Protein AF-A0AAE7DBS5-F1 (afdb_monomer_lite)

Foldseek 3Di:
DDPPPPPDPPPPPVPDDAADPDWPPDKDWDWDWDADPVRDIDIDIDIDTSNPDDDD

Sequence (56 aa):
MRRKHKKAATGKNSGVIAPTAQANIAWSMDFMHDTLSKGVTFRSFNIIDDYNRVDV

Organism: NCBI:txid2725414

Secondary structure (DSSP, 8-state):
-----PPPP-----S--PPPSSTTS-EEEEEEEEE-TTS-EEEEEEEEEGGG----

pLDDT: mean 80.3, std 15.76, range [51.09, 96.56]

Radius of gyration: 15.66 Å; chains: 1; bounding box: 27×30×37 Å

Structure (mmCIF, N/CA/C/O backbone):
data_AF-A0AAE7DBS5-F1
#
_entry.id   AF-A0AAE7DBS5-F1
#
loop_
_atom_site.group_PDB
_atom_site.id
_atom_site.type_symbol
_atom_site.label_atom_id
_atom_site.label_alt_id
_atom_site.label_comp_id
_atom_site.label_asym_id
_atom_site.label_entity_id
_atom_site.label_seq_id
_atom_site.pdbx_PDB_ins_code
_atom_site.Cartn_x
_atom_site.Cartn_y
_atom_site.Cartn_z
_atom_site.occupancy
_atom_site.B_iso_or_equiv
_atom_site.auth_seq_id
_atom_site.auth_comp_id
_atom_site.auth_asym_id
_atom_site.auth_atom_id
_atom_site.pdbx_PDB_model_num
ATOM 1 N N . MET A 1 1 ? -7.523 21.033 20.656 1.00 57.34 1 MET A N 1
ATOM 2 C CA . MET A 1 1 ? -7.081 21.641 19.378 1.00 57.34 1 MET A CA 1
ATOM 3 C C . MET A 1 1 ? -7.442 20.694 18.232 1.00 57.34 1 MET A C 1
ATOM 5 O O . MET A 1 1 ? -6.769 19.690 18.041 1.00 57.34 1 MET A O 1
ATOM 9 N N . ARG A 1 2 ? -8.562 20.922 17.530 1.00 57.44 2 ARG A N 1
ATOM 10 C CA . ARG A 1 2 ? -9.013 20.027 16.449 1.00 57.44 2 ARG A CA 1
ATOM 11 C C . ARG A 1 2 ? -8.118 20.265 15.231 1.00 57.44 2 ARG A C 1
ATOM 13 O O . ARG A 1 2 ? -8.185 21.342 14.641 1.00 57.44 2 ARG A O 1
ATOM 20 N N . ARG A 1 3 ? -7.259 19.302 14.868 1.00 57.28 3 ARG A N 1
ATOM 21 C CA . ARG A 1 3 ? -6.515 19.369 13.600 1.00 57.28 3 ARG A CA 1
ATOM 22 C C . ARG A 1 3 ? -7.557 19.476 12.486 1.00 57.28 3 ARG A C 1
ATOM 24 O O . ARG A 1 3 ? -8.399 18.592 12.346 1.00 57.28 3 ARG A O 1
ATOM 31 N N . LYS A 1 4 ? -7.560 20.581 11.735 1.00 62.53 4 LYS A N 1
ATOM 32 C CA . LYS A 1 4 ? -8.356 20.667 10.507 1.00 62.53 4 LYS A CA 1
ATOM 33 C C . LYS A 1 4 ? -7.839 19.549 9.605 1.00 62.53 4 LYS A C 1
ATOM 35 O O . LYS A 1 4 ? -6.689 19.611 9.180 1.00 62.53 4 LYS A O 1
ATOM 40 N N . HIS A 1 5 ? -8.643 18.513 9.368 1.00 63.47 5 HIS A N 1
ATOM 41 C CA . HIS A 1 5 ? -8.323 17.526 8.345 1.00 63.47 5 HIS A CA 1
ATOM 42 C C . HIS A 1 5 ? -8.145 18.298 7.038 1.00 63.47 5 HIS A C 1
ATOM 44 O O . HIS A 1 5 ? -9.103 18.885 6.530 1.00 63.47 5 HIS A O 1
ATOM 50 N N . LYS A 1 6 ? -6.908 18.371 6.531 1.00 63.44 6 LYS A N 1
ATOM 51 C CA . LYS A 1 6 ? -6.687 18.794 5.151 1.00 63.44 6 LYS A CA 1
ATOM 52 C C . LYS A 1 6 ? -7.468 17.792 4.311 1.00 63.44 6 LYS A C 1
ATOM 54 O O . LYS A 1 6 ? -7.188 16.598 4.388 1.00 63.44 6 LYS A O 1
ATOM 59 N N . LYS A 1 7 ? -8.488 18.259 3.584 1.00 60.06 7 LYS A N 1
ATOM 60 C CA . LYS A 1 7 ? -9.122 17.438 2.553 1.00 60.06 7 LYS A CA 1
ATOM 61 C C . LYS A 1 7 ? -7.986 16.998 1.636 1.00 60.06 7 LYS A C 1
ATOM 63 O O . LYS A 1 7 ? -7.301 17.862 1.090 1.00 60.06 7 LYS A O 1
ATOM 68 N N . ALA A 1 8 ? -7.726 15.693 1.568 1.00 63.84 8 ALA A N 1
ATOM 69 C CA . ALA A 1 8 ? -6.786 15.158 0.597 1.00 63.84 8 ALA A CA 1
ATOM 70 C C . ALA A 1 8 ? -7.212 15.712 -0.762 1.00 63.84 8 ALA A C 1
ATOM 72 O O . ALA A 1 8 ? -8.402 15.668 -1.087 1.00 63.84 8 ALA A O 1
ATOM 73 N N . ALA A 1 9 ? -6.279 16.321 -1.497 1.00 60.72 9 ALA A N 1
ATOM 74 C CA . ALA A 1 9 ? -6.566 16.753 -2.850 1.00 60.72 9 ALA A CA 1
ATOM 75 C C . ALA A 1 9 ? -7.102 15.524 -3.580 1.00 60.72 9 ALA A C 1
ATOM 77 O O . ALA A 1 9 ? -6.410 14.514 -3.683 1.00 60.72 9 ALA A O 1
ATOM 78 N N . THR A 1 10 ? -8.354 15.583 -4.026 1.00 55.06 10 THR A N 1
ATOM 79 C CA . THR A 1 10 ? -8.958 14.570 -4.892 1.00 55.06 10 THR A CA 1
ATOM 80 C C . THR A 1 10 ? -8.333 14.708 -6.282 1.00 55.06 10 THR A C 1
ATOM 82 O O . THR A 1 10 ? -9.014 14.946 -7.271 1.00 55.06 10 THR A O 1
ATOM 85 N N . GLY A 1 11 ? -7.004 14.635 -6.358 1.00 51.94 11 GLY A N 1
ATOM 86 C CA . GLY A 1 11 ? -6.291 14.364 -7.586 1.00 51.94 11 GLY A CA 1
ATOM 87 C C . GLY A 1 11 ? -6.513 12.892 -7.856 1.00 51.94 11 GLY A C 1
ATOM 88 O O . GLY A 1 11 ? -5.836 12.047 -7.277 1.00 51.94 11 GLY A O 1
ATOM 89 N N . LYS A 1 12 ? -7.527 12.586 -8.666 1.00 55.31 12 LYS A N 1
ATOM 90 C CA . LYS A 1 12 ? -7.704 11.264 -9.258 1.00 55.31 12 LYS A CA 1
ATOM 91 C C . LYS A 1 12 ? -6.522 11.002 -10.192 1.00 55.31 12 LYS A C 1
ATOM 93 O O . LYS A 1 12 ? -6.665 11.059 -11.405 1.00 55.31 12 LYS A O 1
ATOM 98 N N . ASN A 1 13 ? -5.377 10.645 -9.628 1.00 54.91 13 ASN A N 1
ATOM 99 C CA . ASN A 1 13 ? -4.445 9.758 -10.307 1.00 54.91 13 ASN A CA 1
ATOM 100 C C . ASN A 1 13 ? -4.974 8.332 -10.106 1.00 54.91 13 ASN A C 1
ATOM 102 O O . ASN A 1 13 ? -4.326 7.489 -9.506 1.00 54.91 13 ASN A O 1
ATOM 106 N N . SER A 1 14 ? -6.214 8.091 -10.540 1.00 57.88 14 SER A N 1
ATOM 107 C CA . SER 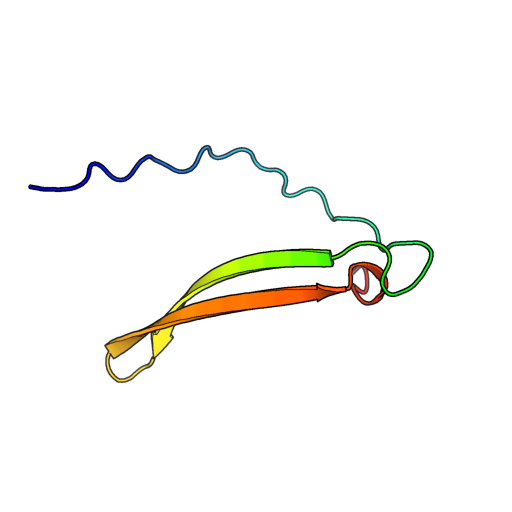A 1 14 ? -6.796 6.754 -10.677 1.00 57.88 14 SER A CA 1
ATOM 108 C C . SER A 1 14 ? -6.537 6.232 -12.090 1.00 57.88 14 SER A C 1
ATOM 110 O O . SER A 1 14 ? -7.387 5.559 -12.668 1.00 57.88 14 SER A O 1
ATOM 112 N N . GLY A 1 15 ? -5.424 6.648 -12.697 1.00 62.97 15 GLY A N 1
ATOM 113 C CA . GLY A 1 15 ? -4.926 5.978 -13.883 1.00 62.97 15 GLY A CA 1
ATOM 114 C C . GLY A 1 15 ? -4.451 4.605 -13.442 1.00 62.97 15 GLY A C 1
ATOM 115 O O . GLY A 1 15 ? -3.765 4.496 -12.425 1.00 62.97 15 GLY A O 1
ATOM 116 N N . VAL A 1 16 ? -4.852 3.570 -14.172 1.00 67.56 16 VAL A N 1
ATOM 117 C CA . VAL A 1 16 ? -4.215 2.257 -14.065 1.00 67.56 16 VAL A CA 1
ATOM 118 C C . VAL A 1 16 ? -2.715 2.486 -14.261 1.00 67.56 16 VAL A C 1
ATOM 120 O O . VAL A 1 16 ? -2.305 3.070 -15.266 1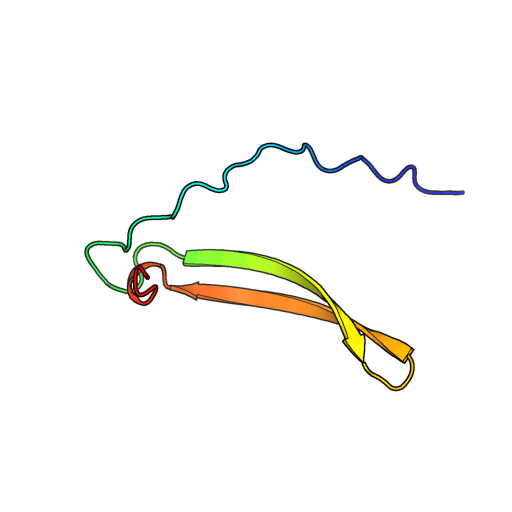.00 67.56 16 VAL A O 1
ATOM 123 N N . ILE A 1 17 ? -1.911 2.138 -13.255 1.00 73.00 17 ILE A N 1
ATOM 124 C CA . ILE A 1 17 ? -0.454 2.169 -13.378 1.00 73.00 17 ILE A CA 1
ATOM 125 C C . ILE A 1 17 ? -0.104 0.941 -14.201 1.00 73.00 17 ILE A C 1
ATOM 127 O O . ILE A 1 17 ? -0.307 -0.173 -13.726 1.00 73.00 17 ILE A O 1
ATOM 131 N N . ALA A 1 18 ? 0.364 1.163 -15.429 1.00 79.81 18 ALA A N 1
ATOM 132 C CA . ALA A 1 18 ? 0.818 0.078 -16.280 1.00 79.81 18 ALA A CA 1
ATOM 133 C C . ALA A 1 18 ? 1.972 -0.675 -15.588 1.00 79.81 18 ALA A C 1
ATOM 135 O O . ALA A 1 18 ? 2.824 -0.023 -14.967 1.00 79.81 18 ALA A O 1
ATOM 136 N N . PRO A 1 19 ? 2.038 -2.010 -15.708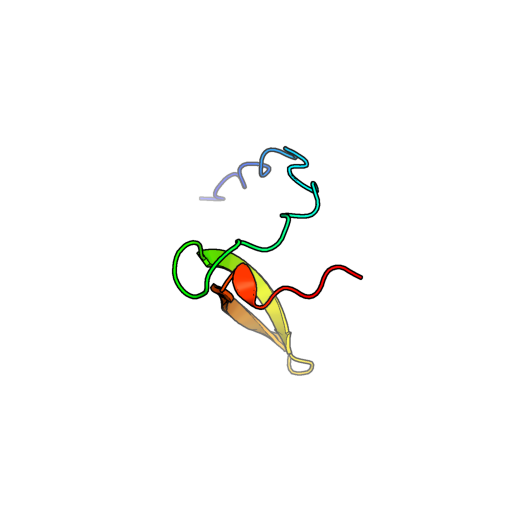 1.00 85.69 19 PRO A N 1
ATOM 137 C CA . PRO A 1 19 ? 3.106 -2.802 -15.134 1.00 85.69 19 PRO A CA 1
ATOM 138 C C . PRO A 1 19 ? 4.452 -2.356 -15.687 1.00 85.69 19 PRO A C 1
ATOM 140 O O . PRO A 1 19 ? 4.587 -1.975 -16.856 1.00 85.69 19 PRO A O 1
ATOM 143 N N . THR A 1 20 ? 5.476 -2.399 -14.844 1.00 90.44 20 THR A N 1
ATOM 144 C CA . THR A 1 20 ? 6.832 -2.111 -15.301 1.00 90.44 20 THR 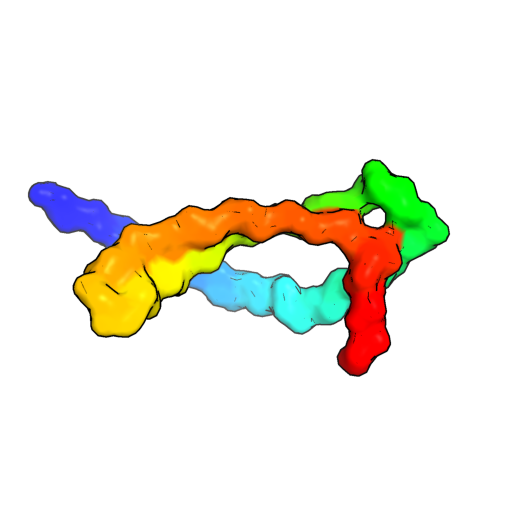A CA 1
ATOM 145 C C . THR A 1 20 ? 7.354 -3.217 -16.216 1.00 90.44 20 THR A C 1
ATOM 147 O O . THR A 1 20 ? 6.913 -4.360 -16.164 1.00 90.44 20 THR A O 1
ATOM 150 N N . ALA A 1 21 ? 8.352 -2.901 -17.046 1.00 90.00 21 ALA A N 1
ATOM 151 C CA . ALA A 1 21 ? 8.981 -3.892 -17.926 1.00 90.00 21 ALA A CA 1
ATOM 152 C C . ALA A 1 21 ? 9.851 -4.923 -17.172 1.00 90.00 21 ALA A C 1
ATOM 154 O O . ALA A 1 21 ? 10.155 -5.986 -17.708 1.00 90.00 21 ALA A O 1
ATOM 155 N N . GLN A 1 22 ? 10.277 -4.605 -15.946 1.00 91.81 22 GLN A N 1
ATOM 156 C CA . GLN A 1 22 ? 11.155 -5.436 -15.124 1.00 91.81 22 GLN A CA 1
ATOM 157 C C . GLN A 1 22 ? 10.760 -5.334 -13.645 1.00 91.81 22 GLN A C 1
ATOM 159 O O . GLN A 1 22 ? 10.319 -4.277 -13.188 1.00 91.81 22 GLN A O 1
ATOM 164 N N . ALA A 1 23 ? 10.964 -6.425 -12.904 1.00 92.31 23 ALA A N 1
ATOM 165 C CA . ALA A 1 23 ? 10.796 -6.485 -11.454 1.00 92.31 23 ALA A CA 1
ATOM 166 C C . ALA A 1 23 ? 11.734 -5.526 -10.702 1.00 92.31 23 ALA A C 1
ATOM 168 O O . ALA A 1 23 ? 12.862 -5.273 -11.134 1.00 92.31 23 ALA A O 1
ATOM 169 N N . ASN A 1 24 ? 11.293 -5.069 -9.528 1.00 92.44 24 ASN A N 1
ATOM 170 C CA . ASN A 1 24 ? 12.048 -4.240 -8.578 1.00 92.44 24 ASN A CA 1
ATOM 171 C C . ASN A 1 24 ? 12.470 -2.838 -9.064 1.00 92.44 24 ASN A C 1
ATOM 173 O O . ASN A 1 24 ? 13.270 -2.193 -8.384 1.00 92.44 24 ASN A O 1
ATOM 177 N N . ILE A 1 25 ? 11.954 -2.341 -10.193 1.00 93.94 25 ILE A N 1
ATOM 178 C CA . ILE A 1 25 ? 12.333 -1.012 -10.716 1.00 93.94 25 ILE A CA 1
ATOM 179 C C . ILE A 1 25 ? 11.391 0.111 -10.267 1.00 93.94 25 ILE A C 1
ATOM 181 O O . ILE A 1 25 ? 11.808 1.267 -10.209 1.00 93.94 25 ILE A O 1
ATOM 185 N N . ALA A 1 26 ? 10.135 -0.213 -9.951 1.00 90.69 26 ALA A N 1
ATOM 186 C CA . ALA A 1 26 ? 9.157 0.731 -9.425 1.00 90.69 26 ALA A CA 1
ATOM 187 C C . ALA A 1 26 ? 8.262 0.049 -8.393 1.00 90.69 26 ALA A C 1
ATOM 189 O O . ALA A 1 26 ? 7.939 -1.133 -8.501 1.00 90.69 26 ALA A O 1
ATOM 190 N N . TRP A 1 27 ? 7.915 0.813 -7.364 1.00 92.00 27 TRP A N 1
ATOM 191 C CA . TRP A 1 27 ? 7.192 0.324 -6.206 1.00 92.00 27 TRP A CA 1
ATOM 192 C C . TRP A 1 27 ? 6.086 1.313 -5.870 1.00 92.00 27 TRP A C 1
ATOM 194 O O . TRP A 1 27 ? 6.350 2.490 -5.603 1.00 92.00 27 TRP A O 1
ATOM 204 N N . SER A 1 28 ? 4.856 0.820 -5.818 1.00 88.19 28 SER A N 1
ATOM 205 C CA . SER A 1 28 ? 3.719 1.573 -5.310 1.00 88.19 28 SER A CA 1
ATOM 206 C C . SER A 1 28 ? 3.604 1.397 -3.803 1.00 88.19 28 SER A C 1
ATOM 208 O O . SER A 1 28 ? 3.687 0.280 -3.286 1.00 88.19 28 SER A O 1
ATOM 210 N N . MET A 1 29 ? 3.360 2.499 -3.095 1.00 93.00 29 MET A N 1
ATOM 211 C CA . MET A 1 29 ? 3.152 2.493 -1.649 1.00 93.00 29 MET A CA 1
ATOM 212 C C . MET A 1 29 ? 1.901 3.276 -1.273 1.00 93.00 29 MET A C 1
ATOM 214 O O . MET A 1 29 ? 1.667 4.369 -1.794 1.00 93.00 29 MET A O 1
ATOM 218 N N . ASP A 1 30 ? 1.127 2.746 -0.329 1.00 88.81 30 ASP A N 1
ATOM 219 C CA . ASP A 1 30 ? -0.029 3.440 0.227 1.00 88.81 30 ASP A CA 1
ATOM 220 C C . ASP A 1 30 ? -0.217 3.178 1.729 1.00 88.81 30 ASP A C 1
ATOM 222 O O 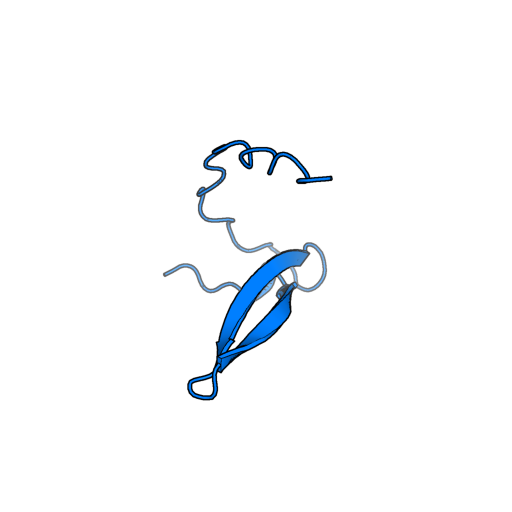. ASP A 1 30 ? 0.396 2.293 2.332 1.00 88.81 30 ASP A O 1
ATOM 22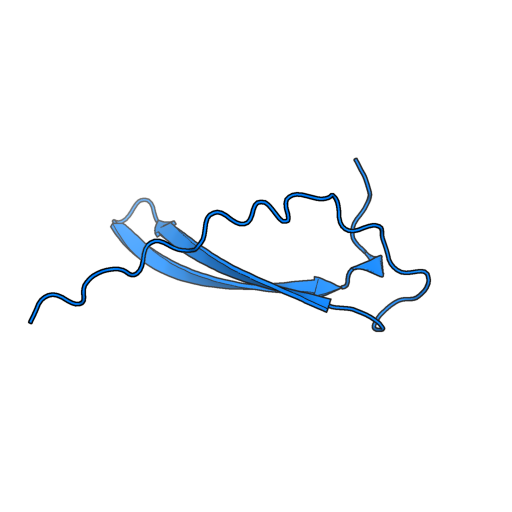6 N N . PHE A 1 31 ? -1.071 4.005 2.335 1.00 89.94 31 PHE A N 1
ATOM 227 C CA . PHE A 1 31 ? -1.585 3.778 3.676 1.00 89.94 31 PHE A CA 1
ATOM 228 C C . PHE A 1 31 ? -3.101 3.640 3.618 1.00 89.94 31 PHE A C 1
ATOM 230 O O . PHE A 1 31 ? -3.800 4.606 3.294 1.00 89.94 31 PHE A O 1
ATOM 237 N N . MET A 1 32 ? -3.619 2.486 4.024 1.00 90.69 32 MET A N 1
ATOM 238 C CA . MET A 1 32 ? -5.055 2.259 4.168 1.00 90.69 32 MET A CA 1
ATOM 239 C C . MET A 1 32 ? -5.443 2.336 5.644 1.00 90.69 32 MET A C 1
ATOM 241 O O . MET A 1 32 ? -4.693 1.903 6.513 1.00 90.69 32 MET A O 1
ATOM 245 N N . HIS A 1 33 ? -6.598 2.924 5.953 1.00 94.44 33 HIS A N 1
ATOM 246 C CA . HIS A 1 33 ? -7.164 2.920 7.303 1.00 94.44 33 HIS A CA 1
ATOM 247 C C . HIS A 1 33 ? -8.348 1.962 7.340 1.00 94.44 33 HIS A C 1
ATOM 249 O O . HIS A 1 33 ? -9.285 2.148 6.566 1.00 94.44 33 HIS A O 1
ATOM 255 N N . ASP A 1 34 ? -8.339 1.016 8.272 1.00 94.25 34 ASP A N 1
ATOM 256 C CA . ASP A 1 34 ? -9.400 0.021 8.407 1.00 94.25 34 ASP A CA 1
ATOM 257 C C . ASP A 1 34 ? -9.696 -0.281 9.888 1.00 94.25 34 ASP A C 1
ATOM 259 O O . ASP A 1 34 ? -8.971 0.141 10.795 1.00 94.25 34 ASP A O 1
ATOM 263 N N . THR A 1 35 ? -10.832 -0.919 10.155 1.00 96.50 35 THR A N 1
ATOM 264 C CA . THR A 1 35 ? -11.335 -1.225 11.496 1.00 96.50 35 THR A CA 1
ATOM 265 C C . THR A 1 35 ? -11.806 -2.669 11.554 1.00 96.50 35 THR A C 1
ATOM 267 O O . THR A 1 35 ? -12.715 -3.071 10.834 1.00 96.50 35 THR A O 1
ATOM 270 N N . LEU A 1 36 ? -11.213 -3.452 12.454 1.00 95.50 36 LEU A N 1
ATOM 271 C CA . LEU A 1 36 ? -11.625 -4.835 12.679 1.00 95.50 36 LEU A CA 1
ATOM 272 C C . LEU A 1 36 ? -13.041 -4.887 13.266 1.00 95.50 36 LEU A C 1
ATOM 274 O O . LEU A 1 36 ? -13.482 -3.953 13.934 1.00 95.50 36 LEU A O 1
ATOM 278 N N . SER A 1 37 ? -13.726 -6.024 13.125 1.00 95.81 37 SER A N 1
ATOM 279 C CA . SER A 1 37 ? -15.078 -6.235 13.676 1.00 95.81 37 SER A CA 1
ATOM 280 C C . SER A 1 37 ? -15.189 -5.977 15.187 1.00 95.81 37 SER A C 1
ATOM 282 O O . SER A 1 37 ? -16.260 -5.638 15.680 1.00 95.81 37 SER A O 1
ATOM 284 N N . LYS A 1 38 ? -14.075 -6.083 15.925 1.00 96.00 38 LYS A N 1
ATOM 285 C CA . LYS A 1 38 ? -13.970 -5.751 17.357 1.00 96.00 38 LYS A CA 1
ATOM 286 C C . LYS A 1 38 ? -13.775 -4.251 17.650 1.00 96.00 38 LYS A C 1
ATOM 288 O O . LYS A 1 38 ? -13.529 -3.892 18.796 1.00 96.00 38 LYS A O 1
ATOM 293 N N . GLY A 1 39 ? -13.831 -3.380 16.641 1.00 95.38 39 GLY A N 1
ATOM 294 C CA . GLY A 1 39 ? -13.677 -1.925 16.775 1.00 95.38 39 GLY A CA 1
ATOM 295 C C . GLY A 1 39 ? -12.231 -1.426 16.863 1.00 95.38 39 GLY A C 1
ATOM 296 O O . GLY A 1 39 ? -12.006 -0.232 17.047 1.00 95.38 39 GLY A O 1
ATOM 297 N N . VAL A 1 40 ? -11.239 -2.310 16.727 1.00 96.56 40 VAL A N 1
ATOM 298 C CA . VAL A 1 40 ? -9.820 -1.927 16.725 1.00 96.56 40 VAL A CA 1
ATOM 299 C C . VAL A 1 40 ? -9.472 -1.309 15.376 1.00 96.56 40 VAL A C 1
ATOM 301 O O . VAL A 1 40 ? -9.567 -1.979 14.346 1.00 96.56 40 VAL A O 1
ATOM 304 N N . THR A 1 41 ? -9.064 -0.041 15.387 1.00 96.06 41 THR A N 1
ATOM 305 C CA . THR A 1 41 ? -8.604 0.668 14.191 1.00 96.06 41 THR A CA 1
ATOM 306 C C . THR A 1 41 ? -7.127 0.396 13.946 1.00 96.06 41 THR A C 1
ATOM 308 O O . THR A 1 41 ? -6.320 0.332 14.876 1.00 96.06 41 THR A O 1
ATOM 311 N N . PHE A 1 42 ? -6.754 0.248 12.681 1.00 95.00 42 PHE A N 1
ATOM 312 C CA . PHE A 1 42 ? -5.364 0.110 12.277 1.00 95.00 42 PHE A CA 1
ATOM 313 C C . PHE A 1 42 ? -5.116 0.844 10.964 1.00 95.00 42 PHE A C 1
ATOM 315 O O . PHE A 1 42 ? -6.034 1.223 10.232 1.00 95.00 42 PHE A O 1
ATOM 322 N N . ARG A 1 43 ? -3.836 1.081 10.684 1.00 94.44 43 ARG A N 1
ATOM 323 C CA . ARG A 1 43 ? -3.388 1.537 9.375 1.00 94.44 43 ARG A CA 1
ATOM 324 C C . ARG A 1 43 ? -2.484 0.472 8.792 1.00 94.44 43 ARG A C 1
ATOM 326 O O . ARG A 1 43 ? -1.518 0.095 9.451 1.00 94.44 43 ARG A O 1
ATOM 333 N N . SER A 1 44 ? -2.801 -0.004 7.595 1.00 95.31 44 SER A N 1
ATOM 334 C CA . SER A 1 44 ? -1.867 -0.831 6.843 1.00 95.31 44 SER A CA 1
ATOM 335 C C . SER A 1 44 ? -0.900 0.075 6.088 1.00 95.31 44 SER A C 1
ATOM 337 O O . SER A 1 44 ? -1.263 1.175 5.664 1.00 95.31 44 SER A O 1
ATOM 339 N N . PHE A 1 45 ? 0.343 -0.376 5.968 1.00 95.44 45 PHE A N 1
ATOM 340 C CA . PHE A 1 45 ? 1.324 0.189 5.055 1.00 95.44 45 PHE A CA 1
ATOM 341 C C . PHE A 1 45 ? 1.527 -0.839 3.951 1.00 95.44 45 PHE A C 1
ATOM 343 O O . PHE A 1 45 ? 2.109 -1.897 4.194 1.00 95.44 45 PHE A O 1
ATOM 350 N N . ASN A 1 46 ? 0.968 -0.562 2.779 1.00 89.88 46 ASN A N 1
ATOM 351 C CA . ASN A 1 46 ? 0.994 -1.486 1.657 1.00 89.88 46 ASN A CA 1
ATOM 352 C C . ASN A 1 46 ? 2.151 -1.096 0.735 1.00 89.88 46 ASN A C 1
ATOM 354 O O . ASN A 1 46 ? 2.306 0.079 0.400 1.00 89.88 46 ASN A O 1
ATOM 358 N N . ILE A 1 47 ? 2.949 -2.080 0.324 1.00 92.56 47 ILE A N 1
ATOM 359 C CA . ILE A 1 47 ? 4.057 -1.918 -0.620 1.00 92.56 47 ILE A CA 1
ATOM 360 C C . ILE A 1 47 ? 3.907 -2.998 -1.689 1.00 92.56 47 ILE A C 1
ATOM 362 O O . ILE A 1 47 ? 3.803 -4.178 -1.353 1.00 92.56 47 ILE A O 1
ATOM 366 N N . ILE A 1 48 ? 3.883 -2.603 -2.960 1.00 89.81 48 ILE A N 1
ATOM 367 C CA . ILE A 1 48 ? 3.671 -3.509 -4.094 1.00 89.81 48 ILE A CA 1
ATOM 368 C C . ILE A 1 48 ? 4.702 -3.197 -5.180 1.00 89.81 48 ILE A C 1
ATOM 370 O O . ILE A 1 48 ? 4.877 -2.034 -5.535 1.00 89.81 48 ILE A O 1
ATOM 374 N N . ASP A 1 49 ? 5.354 -4.233 -5.712 1.00 91.88 49 ASP A N 1
ATOM 375 C CA . ASP A 1 49 ? 6.156 -4.133 -6.938 1.00 91.88 49 ASP A CA 1
ATOM 376 C C . ASP A 1 49 ? 5.216 -3.978 -8.137 1.00 91.88 49 ASP A C 1
ATOM 378 O O . ASP A 1 49 ? 4.354 -4.833 -8.373 1.00 91.88 49 ASP A O 1
ATOM 382 N N . ASP A 1 50 ? 5.377 -2.890 -8.884 1.00 89.69 50 ASP A N 1
ATOM 383 C CA . ASP A 1 50 ? 4.498 -2.559 -10.005 1.00 89.69 50 ASP A CA 1
ATOM 384 C C . ASP A 1 50 ? 4.623 -3.563 -11.159 1.00 89.69 50 ASP A C 1
ATOM 386 O O . ASP A 1 50 ? 3.673 -3.728 -11.918 1.00 89.69 50 ASP A O 1
ATOM 390 N N . TYR A 1 51 ? 5.728 -4.312 -11.242 1.00 88.44 51 TYR A N 1
ATOM 391 C CA . TYR A 1 51 ? 5.882 -5.420 -12.192 1.00 88.44 51 TYR A CA 1
ATOM 392 C C . TYR A 1 51 ? 4.856 -6.539 -11.970 1.00 88.44 51 TYR A C 1
ATOM 394 O O . TYR A 1 51 ? 4.376 -7.156 -12.916 1.00 88.44 51 TYR A O 1
ATOM 402 N N . ASN A 1 52 ? 4.512 -6.803 -10.706 1.00 83.19 52 ASN A N 1
ATOM 403 C CA . ASN A 1 52 ? 3.616 -7.896 -10.326 1.00 83.19 52 ASN A CA 1
ATOM 404 C C . ASN A 1 52 ? 2.135 -7.495 -10.368 1.00 83.19 52 ASN A C 1
ATOM 406 O O . ASN A 1 52 ? 1.270 -8.318 -10.056 1.00 83.19 52 ASN A O 1
ATOM 410 N N . ARG A 1 53 ? 1.812 -6.241 -10.712 1.00 79.06 53 ARG A N 1
ATOM 411 C CA . ARG A 1 53 ? 0.420 -5.833 -10.903 1.00 79.06 53 ARG A CA 1
ATOM 412 C C . ARG A 1 53 ? -0.081 -6.460 -12.200 1.00 79.06 53 ARG A C 1
ATOM 414 O O . ARG A 1 53 ? 0.367 -6.110 -13.279 1.00 79.06 53 ARG A O 1
ATOM 421 N N . VAL A 1 54 ? -0.988 -7.425 -12.089 1.00 63.81 54 VAL A N 1
ATOM 422 C CA . VAL A 1 54 ? -1.686 -7.974 -13.253 1.00 63.81 54 VAL A CA 1
ATOM 423 C C . VAL A 1 54 ? -2.747 -6.955 -13.648 1.00 63.81 54 VAL A C 1
ATOM 425 O O . VAL A 1 54 ? -3.636 -6.665 -12.846 1.00 63.81 54 VAL A O 1
ATOM 428 N N . ASP A 1 55 ? -2.639 -6.396 -14.849 1.00 61.94 55 ASP A N 1
ATOM 429 C CA . ASP A 1 55 ? -3.717 -5.596 -15.427 1.00 61.94 55 ASP A CA 1
ATOM 430 C C . ASP A 1 55 ? -4.957 -6.491 -15.587 1.00 61.94 55 ASP A C 1
ATOM 432 O O . ASP A 1 55 ? -4.891 -7.535 -16.242 1.00 61.94 55 ASP A O 1
ATOM 436 N N . VAL A 1 56 ? -6.071 -6.105 -14.956 1.00 51.09 56 VAL A N 1
ATOM 437 C CA . VAL A 1 56 ? -7.398 -6.730 -15.114 1.00 51.09 56 VAL A CA 1
ATOM 438 C C . VAL A 1 56 ? -8.303 -5.783 -15.882 1.00 51.09 56 VAL A C 1
ATOM 440 O O . VAL A 1 56 ? -8.318 -4.583 -15.520 1.00 51.09 56 VAL A O 1
#